Protein AF-A0A5W7ZR84-F1 (afdb_monomer_lite)

Foldseek 3Di:
DLVVLVVVVVVQLVVCVVVVHQEREAEPVSDDCVVVPDDPQVVVQDPVVCVVSVHRYHYDHPDPPPCVVVVPDDDPPCPPDPPPPD

Sequence (86 aa):
SISKQTEIREEIIDRAKHNKQDQAIIPDYYFPPVLHAGPSLDTFNSEAMSRYYGIDLKITAPGFFDYSRAFNFKPLNINAKICNNV

Structure (mmCIF, N/CA/C/O backbone):
data_AF-A0A5W7ZR84-F1
#
_entry.id   AF-A0A5W7ZR84-F1
#
loop_
_atom_site.group_PDB
_atom_site.id
_atom_site.type_symbol
_atom_site.label_atom_id
_atom_site.label_alt_id
_atom_site.label_comp_id
_atom_site.label_asym_id
_atom_site.label_entity_id
_atom_site.label_seq_id
_atom_site.pdbx_PDB_ins_code
_atom_site.Cartn_x
_atom_site.Cartn_y
_atom_site.Cartn_z
_atom_site.occupancy
_atom_site.B_iso_or_equiv
_atom_site.auth_seq_id
_atom_site.auth_comp_id
_atom_site.auth_asym_id
_atom_site.auth_atom_id
_atom_site.pdbx_PDB_model_num
ATOM 1 N N . SER A 1 1 ? 8.429 11.787 -7.917 1.00 71.06 1 SER A N 1
ATOM 2 C CA . SER A 1 1 ? 8.454 12.811 -6.850 1.00 71.06 1 SER A CA 1
ATOM 3 C C . SER A 1 1 ? 7.615 12.324 -5.676 1.00 71.06 1 SER A C 1
ATOM 5 O O . SER A 1 1 ? 6.747 11.484 -5.892 1.00 71.06 1 SER A O 1
ATOM 7 N N . ILE A 1 2 ? 7.843 12.843 -4.464 1.00 74.12 2 ILE A N 1
ATOM 8 C CA . ILE A 1 2 ? 7.040 12.502 -3.270 1.00 74.12 2 ILE A CA 1
ATOM 9 C C . ILE A 1 2 ? 5.554 12.802 -3.514 1.00 74.12 2 ILE A C 1
ATOM 11 O O . ILE A 1 2 ? 4.719 11.951 -3.246 1.00 74.12 2 ILE A O 1
ATOM 15 N N . SER A 1 3 ? 5.239 13.946 -4.140 1.00 76.25 3 SER A N 1
ATOM 16 C CA . SER A 1 3 ? 3.861 14.304 -4.525 1.00 76.25 3 SER A CA 1
ATOM 17 C C . SER A 1 3 ? 3.177 13.202 -5.335 1.00 76.25 3 SER A C 1
ATOM 19 O O . SER A 1 3 ? 2.043 12.836 -5.049 1.00 76.25 3 SER A O 1
ATOM 21 N N . LYS A 1 4 ? 3.888 12.613 -6.308 1.00 80.00 4 LYS A N 1
ATOM 22 C CA . LYS A 1 4 ? 3.313 11.569 -7.161 1.00 80.00 4 LYS A CA 1
ATOM 23 C C . LYS A 1 4 ? 3.091 10.252 -6.419 1.00 80.00 4 LYS A C 1
ATOM 25 O O . LYS A 1 4 ? 2.138 9.542 -6.708 1.00 80.00 4 LYS A O 1
ATOM 30 N N . GLN A 1 5 ? 3.966 9.923 -5.472 1.00 77.50 5 GLN A N 1
ATOM 31 C CA . GLN A 1 5 ? 3.797 8.745 -4.619 1.00 77.50 5 GLN A CA 1
ATOM 32 C C . GLN A 1 5 ? 2.610 8.916 -3.664 1.00 77.50 5 GLN A C 1
ATOM 3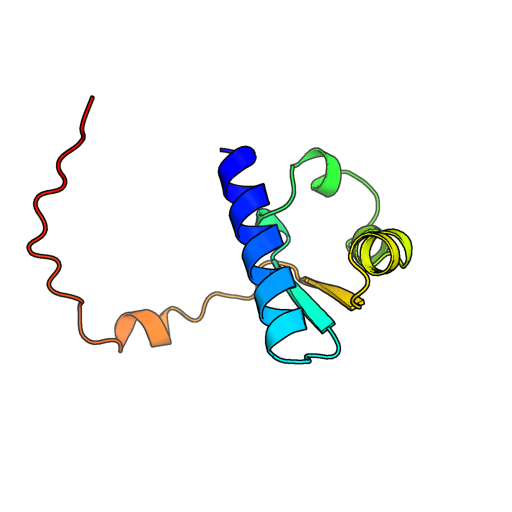4 O O . GLN A 1 5 ? 1.861 7.964 -3.467 1.00 77.50 5 GLN A O 1
ATOM 39 N N . THR A 1 6 ? 2.403 10.128 -3.136 1.00 82.62 6 THR A N 1
ATOM 40 C CA . THR A 1 6 ? 1.217 10.467 -2.340 1.00 82.62 6 THR A CA 1
ATOM 41 C C . THR A 1 6 ? -0.059 10.319 -3.164 1.00 82.62 6 THR A C 1
ATOM 43 O O . THR A 1 6 ? -0.955 9.611 -2.729 1.00 82.62 6 THR A O 1
ATOM 46 N N . GLU A 1 7 ? -0.123 10.887 -4.373 1.00 86.31 7 GLU A N 1
ATOM 47 C CA . GLU A 1 7 ? -1.291 10.733 -5.260 1.00 86.31 7 GLU A CA 1
ATOM 48 C C . GLU A 1 7 ? -1.656 9.263 -5.497 1.00 86.31 7 GLU A C 1
ATOM 50 O O . GLU A 1 7 ? -2.819 8.891 -5.389 1.00 86.31 7 GLU A O 1
ATOM 55 N N . ILE A 1 8 ? -0.663 8.415 -5.784 1.00 85.75 8 ILE A N 1
ATOM 56 C CA . ILE A 1 8 ? -0.901 6.987 -6.033 1.00 85.75 8 ILE A CA 1
ATOM 57 C C . ILE A 1 8 ? -1.406 6.284 -4.767 1.00 85.75 8 ILE A C 1
ATOM 59 O O . ILE A 1 8 ? -2.283 5.427 -4.849 1.00 85.75 8 ILE A O 1
ATOM 63 N N . ARG A 1 9 ? -0.879 6.646 -3.592 1.00 86.12 9 ARG A N 1
ATOM 64 C CA . ARG A 1 9 ? -1.342 6.102 -2.310 1.00 86.12 9 ARG A CA 1
ATOM 65 C C . ARG A 1 9 ? -2.814 6.430 -2.069 1.00 86.12 9 ARG A C 1
ATOM 67 O O . ARG A 1 9 ? -3.585 5.523 -1.770 1.00 86.12 9 ARG A O 1
ATOM 74 N N . GLU A 1 10 ? -3.187 7.697 -2.233 1.00 88.69 10 GLU A N 1
ATOM 75 C CA . GLU A 1 10 ? -4.571 8.153 -2.070 1.00 88.69 10 GLU A CA 1
ATOM 76 C C . GLU A 1 10 ? -5.497 7.452 -3.073 1.00 88.69 10 GLU A C 1
ATOM 78 O O . GLU A 1 10 ? -6.535 6.925 -2.685 1.00 88.69 10 GLU A O 1
ATOM 83 N N . GLU A 1 11 ? -5.081 7.315 -4.338 1.00 90.56 11 GLU A N 1
ATOM 84 C CA . GLU A 1 11 ? -5.875 6.622 -5.359 1.00 90.56 11 GLU A CA 1
ATOM 85 C C . GLU A 1 11 ? -6.137 5.146 -5.004 1.00 90.56 11 GLU A C 1
ATOM 87 O O . GLU A 1 11 ? -7.250 4.645 -5.187 1.00 90.56 11 GLU A O 1
ATOM 92 N N . ILE A 1 12 ? -5.129 4.435 -4.484 1.00 87.12 12 ILE A N 1
ATOM 93 C CA . ILE A 1 12 ? -5.279 3.038 -4.045 1.00 87.12 12 ILE A CA 1
ATOM 94 C C . ILE A 1 12 ? -6.301 2.94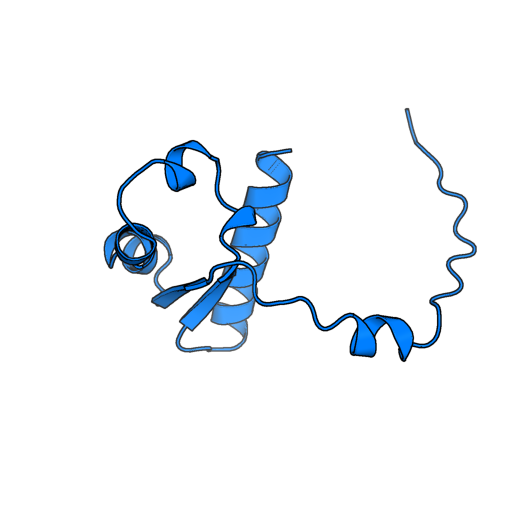6 -2.904 1.00 87.12 12 ILE A C 1
ATOM 96 O O . ILE A 1 12 ? -7.167 2.067 -2.921 1.00 87.12 12 ILE A O 1
ATOM 100 N N . ILE A 1 13 ? -6.221 3.859 -1.935 1.00 89.06 13 ILE A N 1
ATOM 101 C CA . ILE A 1 13 ? -7.106 3.900 -0.765 1.00 89.06 13 ILE A CA 1
ATOM 102 C C . ILE A 1 13 ? -8.540 4.228 -1.181 1.00 89.06 13 ILE A C 1
ATOM 104 O O . ILE A 1 13 ? -9.475 3.527 -0.789 1.00 89.06 13 ILE A O 1
ATOM 108 N N . ASP A 1 14 ? -8.725 5.252 -2.009 1.00 92.81 14 ASP A N 1
ATOM 109 C CA . ASP A 1 14 ? -10.043 5.677 -2.476 1.00 92.81 14 ASP A CA 1
ATOM 110 C C . ASP A 1 14 ? -10.717 4.592 -3.310 1.00 92.81 14 ASP A C 1
ATOM 112 O O . ASP A 1 14 ? -11.909 4.318 -3.147 1.00 92.81 14 ASP A O 1
ATOM 116 N N . ARG A 1 15 ? -9.946 3.897 -4.152 1.00 91.69 15 ARG A N 1
ATOM 117 C CA . ARG A 1 15 ? -10.442 2.750 -4.914 1.00 91.69 15 ARG A CA 1
ATOM 118 C C . ARG A 1 15 ? -10.864 1.602 -3.998 1.00 91.69 15 ARG A C 1
ATOM 120 O O . ARG A 1 15 ? -11.909 0.998 -4.242 1.00 91.69 15 ARG A O 1
ATOM 127 N N . ALA A 1 16 ? -10.095 1.307 -2.950 1.00 89.88 16 ALA A N 1
ATOM 128 C CA . ALA A 1 16 ? -10.442 0.266 -1.983 1.00 89.88 16 ALA A CA 1
ATOM 129 C C . ALA A 1 16 ? -11.748 0.592 -1.241 1.00 89.88 16 ALA A C 1
ATOM 131 O O . ALA A 1 16 ? -12.642 -0.253 -1.168 1.00 89.88 16 ALA A O 1
ATOM 132 N N . LYS A 1 17 ? -11.914 1.846 -0.800 1.00 90.69 17 LYS A N 1
ATOM 133 C CA . LYS A 1 17 ? -13.157 2.336 -0.183 1.00 90.69 17 LYS A CA 1
ATOM 134 C C . LYS A 1 17 ? -14.343 2.267 -1.139 1.00 90.69 17 LYS A C 1
ATOM 136 O O . LYS A 1 17 ? -15.406 1.775 -0.767 1.00 90.69 17 LYS A O 1
ATOM 141 N N . HIS A 1 18 ? -14.163 2.727 -2.377 1.00 93.69 18 HIS A N 1
ATOM 142 C CA . HIS A 1 18 ? -15.212 2.705 -3.397 1.00 93.69 18 HIS A CA 1
ATOM 143 C C . HIS A 1 18 ? -15.688 1.277 -3.693 1.00 93.69 18 HIS A C 1
ATOM 145 O O . HIS A 1 18 ? -16.886 1.021 -3.794 1.00 93.69 18 HIS A O 1
ATOM 151 N N . ASN A 1 19 ? -14.749 0.332 -3.749 1.00 92.62 19 ASN A N 1
ATOM 152 C CA . ASN A 1 19 ? -15.024 -1.084 -3.968 1.00 92.62 19 ASN A CA 1
ATOM 153 C C . ASN A 1 19 ? -15.496 -1.825 -2.704 1.00 92.62 19 ASN A C 1
ATOM 155 O O . ASN A 1 19 ? -15.705 -3.035 -2.773 1.00 92.62 19 ASN A O 1
ATOM 159 N N . LYS A 1 20 ? -15.664 -1.126 -1.570 1.00 90.75 20 LYS A N 1
ATOM 160 C CA . LYS A 1 20 ? -16.036 -1.699 -0.265 1.00 90.75 20 LYS A CA 1
ATOM 161 C C . LYS A 1 20 ? -15.115 -2.847 0.163 1.00 90.75 20 LYS A C 1
ATOM 163 O O . LYS A 1 20 ? -15.578 -3.859 0.678 1.00 90.75 20 LYS A O 1
ATOM 168 N N . GLN A 1 21 ? -13.820 -2.708 -0.106 1.00 89.25 21 GLN A N 1
ATOM 169 C CA . GLN A 1 21 ? -12.820 -3.650 0.381 1.00 89.25 21 GLN A CA 1
ATOM 170 C C . GLN A 1 21 ? -12.590 -3.418 1.875 1.00 89.25 21 GLN A C 1
ATOM 172 O O . GLN A 1 21 ? -12.572 -2.275 2.326 1.00 89.25 21 GLN A O 1
ATOM 177 N N . ASP A 1 22 ? -12.370 -4.497 2.625 1.00 87.06 22 ASP A N 1
ATOM 178 C CA . ASP A 1 22 ? -12.105 -4.411 4.067 1.00 87.06 22 ASP A CA 1
ATOM 179 C C . ASP A 1 22 ? -10.732 -3.786 4.370 1.00 87.06 22 ASP A C 1
ATOM 181 O O . ASP A 1 22 ?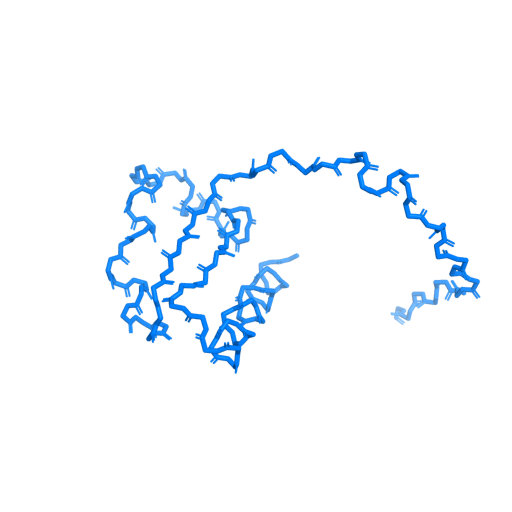 -10.539 -3.170 5.416 1.00 87.06 22 ASP A O 1
ATOM 185 N N . GLN A 1 23 ? -9.789 -3.917 3.431 1.00 87.19 23 GLN A N 1
ATOM 186 C CA . GLN A 1 23 ? -8.418 -3.426 3.549 1.00 87.19 23 GLN A CA 1
ATOM 187 C C . GLN A 1 23 ? -7.929 -2.808 2.233 1.00 87.19 23 GLN A C 1
ATOM 189 O O . GLN A 1 23 ? -8.275 -3.288 1.148 1.00 87.19 23 GLN A O 1
ATOM 194 N N . ALA A 1 24 ? -7.053 -1.807 2.320 1.00 87.00 24 ALA A N 1
ATOM 195 C CA . ALA A 1 24 ? -6.268 -1.321 1.191 1.00 87.00 24 ALA A CA 1
ATOM 196 C C . ALA A 1 24 ? -4.826 -1.839 1.292 1.00 87.00 24 ALA A C 1
ATOM 198 O O . ALA A 1 24 ? -4.144 -1.653 2.302 1.00 87.00 24 ALA A O 1
ATOM 199 N N . ILE A 1 25 ? -4.362 -2.498 0.229 1.00 85.62 25 ILE A N 1
ATOM 200 C CA . ILE A 1 25 ? -3.013 -3.067 0.150 1.00 85.62 25 ILE A CA 1
ATOM 201 C C . ILE A 1 25 ? -2.113 -2.078 -0.582 1.00 85.62 25 ILE A C 1
ATOM 203 O O . ILE A 1 25 ? -2.342 -1.792 -1.758 1.00 85.62 25 ILE A O 1
ATOM 207 N N . ILE A 1 26 ? -1.086 -1.573 0.099 1.00 83.12 26 ILE A N 1
ATOM 208 C CA . ILE A 1 26 ? -0.194 -0.544 -0.444 1.00 83.12 26 ILE A CA 1
ATOM 209 C C . ILE A 1 26 ? 1.253 -1.039 -0.395 1.00 83.12 26 ILE A C 1
ATOM 211 O O . ILE A 1 26 ? 1.726 -1.460 0.661 1.00 83.12 26 ILE A O 1
ATOM 215 N N . PRO A 1 27 ? 1.987 -0.994 -1.514 1.00 80.00 27 PRO A N 1
ATOM 216 C CA . PRO A 1 27 ? 3.416 -1.266 -1.494 1.00 80.00 27 PRO A CA 1
ATOM 217 C C . PRO A 1 27 ? 4.212 -0.210 -0.717 1.00 80.00 27 PRO A C 1
ATOM 219 O O . PRO A 1 27 ? 3.955 0.993 -0.821 1.00 80.00 27 PRO A O 1
ATOM 222 N N . ASP A 1 28 ? 5.215 -0.662 0.025 1.00 76.75 28 ASP A N 1
ATOM 223 C CA . ASP A 1 28 ? 6.079 0.164 0.870 1.00 76.75 28 ASP A CA 1
ATOM 224 C C . ASP A 1 28 ? 6.817 1.284 0.106 1.00 76.75 28 ASP A C 1
ATOM 226 O O . ASP A 1 28 ? 6.954 2.395 0.611 1.00 76.75 28 ASP A O 1
ATOM 230 N N . TYR A 1 29 ? 7.221 1.071 -1.145 1.00 77.12 29 TYR A N 1
ATOM 231 C CA . TYR A 1 29 ? 7.953 2.058 -1.948 1.00 77.12 29 TYR A CA 1
ATOM 232 C C . TYR A 1 29 ? 7.145 3.321 -2.310 1.00 77.12 29 TYR A C 1
ATOM 234 O O . TYR A 1 29 ? 7.713 4.289 -2.825 1.00 77.12 29 TYR A O 1
ATOM 242 N N . TYR A 1 30 ? 5.833 3.350 -2.044 1.00 79.50 30 TYR A N 1
ATOM 243 C CA . TYR A 1 30 ? 5.030 4.578 -2.107 1.00 79.50 30 TYR A CA 1
ATOM 244 C C . TYR A 1 30 ? 5.143 5.438 -0.841 1.00 79.50 30 TYR A C 1
ATOM 246 O O . TYR A 1 30 ? 4.552 6.519 -0.777 1.00 79.50 30 TYR A O 1
ATOM 254 N N . PHE A 1 31 ? 5.892 4.989 0.165 1.00 76.75 31 PHE A N 1
ATOM 255 C CA . PHE A 1 31 ? 6.169 5.715 1.396 1.00 76.75 31 PHE A CA 1
ATOM 256 C C . PHE A 1 31 ? 7.594 6.299 1.389 1.00 76.75 31 PHE A C 1
ATOM 258 O O . PHE A 1 31 ? 8.515 5.687 0.844 1.00 76.75 31 PHE A O 1
ATOM 265 N N . PRO A 1 32 ? 7.803 7.511 1.942 1.00 70.44 32 PRO A N 1
ATOM 266 C CA . PRO A 1 32 ? 9.125 8.134 2.011 1.00 70.44 32 PRO A CA 1
ATOM 267 C C . PRO A 1 32 ? 10.148 7.337 2.855 1.00 70.44 32 PRO A C 1
ATOM 269 O O . PRO A 1 32 ? 9.760 6.726 3.844 1.00 70.44 32 PRO A O 1
ATOM 272 N N . PRO A 1 33 ? 11.466 7.443 2.570 1.00 62.56 33 PRO A N 1
ATOM 273 C CA . PRO A 1 33 ? 12.562 6.758 3.287 1.00 62.56 33 PRO A CA 1
ATOM 274 C C . PRO A 1 33 ? 12.631 6.945 4.797 1.00 62.56 33 PRO A C 1
ATOM 276 O O . PRO A 1 33 ? 13.134 6.078 5.503 1.00 62.56 33 PRO A O 1
ATOM 279 N N . VAL A 1 34 ? 12.107 8.051 5.316 1.00 56.94 34 VAL A N 1
ATOM 280 C CA . VAL A 1 34 ? 12.030 8.281 6.767 1.00 56.94 34 VAL A CA 1
ATOM 281 C C . VAL A 1 34 ? 11.063 7.284 7.430 1.00 56.94 34 VAL A C 1
ATOM 283 O O . VAL A 1 34 ? 11.239 6.931 8.589 1.00 56.94 34 VAL A O 1
ATOM 286 N N . LEU A 1 35 ? 10.104 6.759 6.661 1.00 53.69 35 LEU A N 1
ATOM 287 C CA . LEU A 1 35 ? 9.244 5.630 7.022 1.00 53.69 35 LEU A CA 1
ATOM 288 C C . LEU A 1 35 ? 9.882 4.269 6.677 1.00 53.69 35 LEU A C 1
ATOM 290 O O . LEU A 1 35 ? 9.298 3.243 6.967 1.00 53.69 35 LEU A O 1
ATOM 294 N N . HIS A 1 36 ? 11.074 4.224 6.081 1.00 49.94 36 HIS A N 1
ATOM 295 C CA . HIS A 1 36 ? 11.810 2.975 5.814 1.00 49.94 36 HIS A CA 1
ATOM 296 C C . HIS A 1 36 ? 12.896 2.692 6.864 1.00 49.94 36 HIS A C 1
ATOM 298 O O . HIS A 1 36 ? 13.334 1.555 6.996 1.00 49.94 36 HIS A O 1
ATOM 304 N N . ALA A 1 37 ? 13.333 3.712 7.618 1.00 46.97 37 ALA A N 1
ATOM 305 C CA . ALA A 1 37 ? 14.414 3.617 8.610 1.00 46.97 37 ALA A CA 1
ATOM 306 C C . ALA A 1 37 ? 13.936 3.547 10.083 1.00 46.97 37 ALA A C 1
ATOM 308 O O . ALA A 1 37 ? 14.760 3.405 10.987 1.00 46.97 37 ALA A O 1
ATOM 309 N N . GLY A 1 38 ? 12.624 3.673 10.323 1.00 50.00 38 GLY A N 1
ATOM 310 C CA . GLY A 1 38 ? 11.955 3.462 11.620 1.00 50.00 38 GLY A CA 1
ATOM 311 C C . GLY A 1 38 ? 11.461 2.017 11.788 1.00 50.00 38 GLY A C 1
ATOM 312 O O . GLY A 1 38 ? 11.674 1.227 10.876 1.00 50.00 38 GLY A O 1
ATOM 313 N N . PRO A 1 39 ? 10.845 1.639 12.930 1.00 45.97 39 PRO A N 1
ATOM 314 C CA . PRO A 1 39 ? 10.710 0.241 13.350 1.00 45.97 39 PRO A CA 1
ATOM 315 C C . PRO A 1 39 ? 9.938 -0.583 12.312 1.00 45.97 39 PRO A C 1
ATOM 317 O O . PRO A 1 39 ? 9.208 -0.005 11.515 1.00 45.97 39 PRO A O 1
ATOM 320 N N . SER A 1 40 ? 10.143 -1.909 12.321 1.00 53.50 40 SER A N 1
ATOM 321 C CA . SER A 1 40 ? 9.687 -2.909 11.332 1.00 53.50 40 SER A CA 1
ATOM 322 C C . SER A 1 40 ? 8.341 -2.600 10.666 1.00 53.50 40 SER A C 1
ATOM 324 O O . SER A 1 40 ? 7.497 -1.936 11.254 1.00 53.50 40 SER A O 1
ATOM 326 N N . LEU A 1 41 ? 8.108 -3.139 9.462 1.00 53.91 41 LEU A N 1
ATOM 327 C CA . LEU A 1 41 ? 6.856 -3.064 8.680 1.00 53.91 41 LEU A CA 1
ATOM 328 C C . LEU A 1 41 ? 5.550 -3.064 9.527 1.00 53.91 41 LEU A C 1
ATOM 330 O O . LEU A 1 41 ? 4.572 -2.412 9.165 1.00 53.91 41 LEU A O 1
ATOM 334 N N . ASP A 1 42 ? 5.559 -3.732 10.684 1.00 51.53 42 ASP A N 1
ATOM 335 C CA . ASP A 1 42 ? 4.520 -3.738 11.726 1.00 51.53 42 ASP A CA 1
ATOM 336 C C . ASP A 1 42 ? 4.128 -2.350 12.275 1.00 51.53 42 ASP A C 1
ATOM 338 O O . ASP A 1 42 ? 2.962 -2.112 12.574 1.00 51.53 42 ASP A O 1
ATOM 342 N N . THR A 1 43 ? 5.062 -1.402 12.369 1.00 52.53 43 THR A N 1
ATOM 343 C CA . THR A 1 43 ? 4.811 -0.009 12.790 1.00 52.53 43 THR A CA 1
ATOM 344 C C . THR A 1 43 ? 3.998 0.759 11.749 1.00 52.53 43 THR A C 1
ATOM 346 O O . THR A 1 43 ? 3.300 1.721 12.074 1.00 52.53 43 THR A O 1
ATOM 349 N N . PHE A 1 44 ? 4.070 0.347 10.483 1.00 53.91 44 PHE A N 1
ATOM 350 C CA . PHE A 1 44 ? 3.358 0.990 9.381 1.00 53.91 44 PHE A CA 1
ATOM 351 C C . PHE A 1 44 ? 2.001 0.334 9.118 1.00 53.91 44 PHE A C 1
ATOM 353 O O . PHE A 1 44 ? 1.061 1.037 8.758 1.00 53.91 44 PHE A O 1
ATOM 360 N N . ASN A 1 45 ? 1.849 -0.947 9.463 1.00 58.91 45 ASN A N 1
ATOM 361 C CA . ASN A 1 45 ? 0.548 -1.583 9.720 1.00 58.91 45 ASN A CA 1
ATOM 362 C C . ASN A 1 45 ? -0.068 -1.123 11.060 1.00 58.91 45 ASN A C 1
ATOM 364 O O . ASN A 1 45 ? -0.843 -1.850 11.684 1.00 58.91 45 ASN A O 1
ATOM 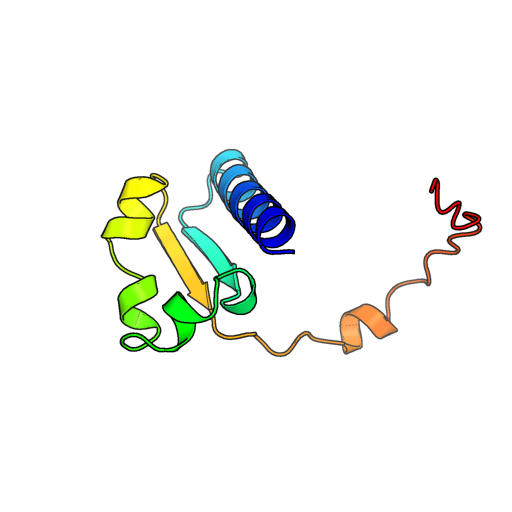368 N N . SER A 1 46 ? 0.306 0.064 11.552 1.00 61.84 46 SER A N 1
ATOM 369 C CA . SER A 1 46 ? -0.222 0.567 12.810 1.00 61.84 46 SER A CA 1
ATOM 370 C C . SER A 1 46 ? -1.666 0.999 12.650 1.00 61.84 46 SER A C 1
ATOM 372 O O . SER A 1 46 ? -2.062 1.675 11.698 1.00 61.84 46 SER A O 1
ATOM 374 N N . GLU A 1 47 ? -2.432 0.700 13.689 1.00 66.62 47 GLU A N 1
ATOM 375 C CA . GLU A 1 47 ? -3.812 1.135 13.848 1.00 66.62 47 GLU A CA 1
ATOM 376 C C . GLU A 1 47 ? -3.982 2.653 13.632 1.00 66.62 47 GLU A C 1
ATOM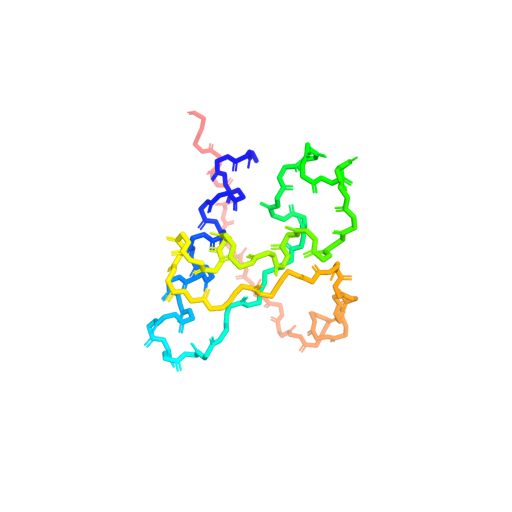 378 O O . GLU A 1 47 ? -5.035 3.107 13.200 1.00 66.62 47 GLU A O 1
ATOM 383 N N . ALA A 1 48 ? -2.940 3.456 13.876 1.00 70.81 48 ALA A N 1
ATOM 384 C CA . ALA A 1 48 ? -2.943 4.898 13.643 1.00 70.81 48 ALA A CA 1
ATOM 385 C C . ALA A 1 48 ? -3.166 5.276 12.167 1.00 70.81 48 ALA A C 1
ATOM 387 O O . ALA A 1 48 ? -3.925 6.205 11.887 1.00 70.81 48 ALA A O 1
ATOM 388 N N . MET A 1 49 ? -2.545 4.559 11.227 1.00 75.06 49 MET A N 1
ATOM 389 C CA . MET A 1 49 ? -2.726 4.803 9.793 1.00 75.06 49 MET A CA 1
ATOM 390 C C . MET A 1 49 ? -4.085 4.307 9.313 1.00 75.06 49 MET A C 1
ATOM 392 O O . MET A 1 49 ? -4.788 5.050 8.624 1.00 75.06 49 MET A O 1
ATOM 396 N N . SER A 1 50 ? -4.510 3.123 9.762 1.00 82.12 50 SER A N 1
ATOM 397 C CA . SER A 1 50 ? -5.856 2.621 9.473 1.00 82.12 50 SER A CA 1
ATOM 398 C C . SER A 1 50 ? -6.944 3.570 10.001 1.00 82.12 50 SER A C 1
ATOM 400 O O . SER A 1 50 ? -7.922 3.852 9.312 1.00 82.12 50 SER A O 1
ATOM 402 N N . ARG A 1 51 ? -6.749 4.154 11.193 1.00 80.12 51 ARG A N 1
ATOM 403 C CA . ARG A 1 51 ? -7.649 5.167 11.776 1.00 80.12 51 ARG A CA 1
ATOM 404 C C . ARG A 1 51 ? -7.643 6.485 11.003 1.00 80.12 51 ARG A C 1
ATOM 406 O O . ARG A 1 51 ? -8.713 7.047 10.798 1.00 80.12 51 ARG A O 1
ATOM 413 N N . TYR A 1 52 ? -6.477 6.978 10.576 1.00 82.94 52 TYR A N 1
ATOM 414 C CA . TYR A 1 52 ? -6.380 8.216 9.792 1.00 82.94 52 TYR A CA 1
ATOM 415 C C . TYR A 1 52 ? -7.143 8.106 8.466 1.00 82.94 52 TYR A C 1
ATOM 417 O O . TYR A 1 52 ? -7.889 9.012 8.102 1.00 82.94 52 TYR A O 1
ATOM 425 N N . TYR A 1 53 ? -7.001 6.973 7.775 1.00 81.62 53 TYR A N 1
ATOM 426 C CA . TYR A 1 53 ? -7.656 6.746 6.491 1.00 81.62 53 TYR A CA 1
ATOM 427 C C . TYR A 1 53 ? -9.064 6.148 6.603 1.00 81.62 53 TYR A C 1
ATOM 429 O O . TYR A 1 53 ? -9.802 6.182 5.619 1.00 81.62 53 TYR A O 1
ATOM 437 N N . GLY A 1 54 ? -9.468 5.634 7.767 1.00 86.19 54 GLY A N 1
ATOM 438 C CA . GLY A 1 54 ? -10.784 5.025 7.985 1.00 86.19 54 GLY A CA 1
ATOM 439 C C . GLY A 1 54 ? -10.978 3.679 7.276 1.00 86.19 54 GLY A C 1
ATOM 440 O O . GLY A 1 54 ? -12.111 3.302 6.990 1.00 86.19 54 GLY A O 1
ATOM 441 N N . ILE A 1 55 ? -9.889 2.986 6.944 1.00 86.56 55 ILE A N 1
ATOM 442 C CA . ILE A 1 55 ? -9.869 1.656 6.320 1.00 86.56 55 ILE A CA 1
ATOM 443 C C . ILE A 1 55 ? -8.630 0.915 6.812 1.00 86.56 55 ILE A C 1
ATOM 445 O O . ILE A 1 55 ? -7.617 1.557 7.085 1.00 86.56 55 ILE A O 1
ATOM 449 N N . ASP A 1 56 ? -8.689 -0.411 6.924 1.00 87.12 56 ASP A N 1
ATOM 450 C CA . ASP A 1 56 ? -7.508 -1.174 7.310 1.00 87.12 56 ASP A CA 1
ATOM 451 C C . ASP A 1 56 ? -6.407 -1.048 6.248 1.00 87.12 56 ASP A C 1
ATOM 453 O O . ASP A 1 56 ? -6.638 -1.273 5.057 1.00 87.12 56 ASP A O 1
ATOM 457 N N . LEU A 1 57 ? -5.211 -0.635 6.662 1.00 84.56 57 LEU A N 1
ATOM 458 C CA . LEU A 1 57 ? -4.075 -0.456 5.773 1.00 84.56 57 LEU A CA 1
ATOM 459 C C . LEU A 1 57 ? -3.086 -1.593 5.949 1.00 84.56 57 LEU A C 1
ATOM 461 O O . LEU A 1 57 ? -2.461 -1.745 6.995 1.00 84.56 57 LEU A O 1
ATOM 465 N N . LYS A 1 58 ? -2.890 -2.339 4.864 1.00 83.19 58 LYS A N 1
ATOM 466 C CA . LYS A 1 58 ? -1.900 -3.402 4.792 1.00 83.19 58 LYS A CA 1
ATOM 467 C C . LYS A 1 58 ? -0.743 -2.969 3.911 1.00 83.19 58 LYS A C 1
ATOM 469 O O . LYS A 1 58 ? -0.818 -3.023 2.680 1.00 83.19 58 LYS A O 1
ATOM 474 N N . ILE A 1 59 ? 0.344 -2.559 4.547 1.00 79.50 59 ILE A N 1
ATOM 475 C CA . ILE A 1 59 ? 1.581 -2.232 3.858 1.00 79.50 59 ILE A CA 1
ATOM 476 C C . ILE A 1 59 ? 2.334 -3.523 3.596 1.00 79.50 59 ILE A C 1
ATOM 478 O O . ILE A 1 59 ? 2.540 -4.356 4.480 1.00 79.50 59 ILE A O 1
ATOM 482 N N . THR A 1 60 ? 2.705 -3.708 2.339 1.00 73.69 60 THR A N 1
ATOM 483 C CA . THR A 1 60 ? 3.425 -4.895 1.888 1.00 73.69 60 THR A CA 1
ATOM 484 C C . THR A 1 60 ? 4.797 -4.478 1.398 1.00 73.69 60 THR A C 1
ATOM 486 O O . THR A 1 60 ? 4.924 -3.491 0.672 1.00 73.69 60 THR A O 1
ATOM 489 N N . ALA A 1 61 ? 5.818 -5.246 1.786 1.00 66.62 61 ALA A N 1
ATOM 490 C CA . ALA A 1 61 ? 7.100 -5.226 1.091 1.00 66.62 61 ALA A CA 1
ATOM 491 C C . ALA A 1 61 ? 6.842 -5.430 -0.413 1.00 66.62 61 ALA A C 1
ATOM 493 O O . ALA A 1 61 ? 5.816 -6.036 -0.755 1.00 66.62 61 ALA A O 1
ATOM 494 N N . PRO A 1 62 ? 7.726 -4.965 -1.314 1.00 61.47 62 PRO A N 1
ATOM 495 C CA . PRO A 1 62 ? 7.491 -5.083 -2.737 1.00 61.47 62 PRO A CA 1
ATOM 496 C C . PRO A 1 62 ? 7.340 -6.567 -3.058 1.00 61.47 62 PRO A C 1
ATOM 498 O O . PRO A 1 62 ? 8.306 -7.331 -3.051 1.00 61.47 62 PRO A O 1
ATOM 501 N N . GLY A 1 63 ? 6.097 -6.992 -3.285 1.00 59.06 63 GLY A N 1
ATOM 502 C CA . GLY A 1 63 ? 5.826 -8.311 -3.817 1.00 59.06 63 GLY A CA 1
ATOM 503 C C . GLY A 1 63 ? 6.557 -8.394 -5.145 1.00 59.06 63 GLY A C 1
ATOM 504 O O . GLY A 1 63 ? 6.550 -7.423 -5.905 1.00 59.06 63 GLY A O 1
ATOM 505 N N . PHE A 1 64 ? 7.220 -9.520 -5.409 1.00 55.47 64 PHE A N 1
ATOM 506 C CA . PHE A 1 64 ? 7.815 -9.780 -6.714 1.00 55.47 64 PHE A CA 1
AT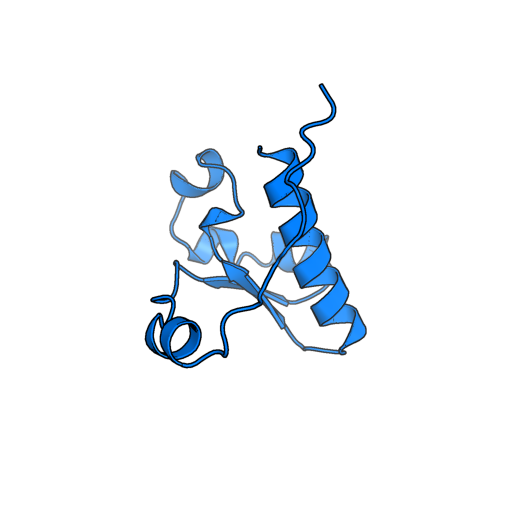OM 507 C C . PHE A 1 64 ? 6.783 -9.435 -7.787 1.00 55.47 64 PHE A C 1
ATOM 509 O O . PHE A 1 64 ? 5.743 -10.088 -7.891 1.00 55.47 64 PHE A O 1
ATOM 516 N N . PHE A 1 65 ? 7.039 -8.366 -8.542 1.00 57.47 65 PHE A N 1
ATOM 517 C CA . PHE A 1 65 ? 6.190 -8.030 -9.666 1.00 57.47 65 PHE A CA 1
ATOM 518 C C . PHE A 1 65 ? 6.311 -9.189 -10.649 1.00 57.47 65 PHE A C 1
ATOM 520 O O . PHE A 1 65 ? 7.405 -9.492 -11.128 1.00 57.47 65 PHE A O 1
ATOM 527 N N . ASP A 1 66 ? 5.206 -9.889 -10.890 1.00 59.34 66 ASP A N 1
ATOM 528 C CA . ASP A 1 66 ? 5.187 -11.022 -11.803 1.00 59.34 66 ASP A CA 1
ATOM 529 C C . ASP A 1 66 ? 5.314 -10.513 -13.245 1.00 59.34 66 ASP A C 1
ATOM 531 O O . ASP A 1 66 ? 4.328 -10.275 -13.950 1.00 59.34 66 ASP A O 1
ATOM 535 N N . TYR A 1 67 ? 6.560 -10.323 -13.684 1.00 59.19 67 TYR A N 1
ATOM 536 C CA . TYR A 1 67 ? 6.894 -9.876 -15.034 1.00 59.19 67 TYR A CA 1
ATOM 537 C C . TYR A 1 67 ? 6.391 -10.843 -16.114 1.00 59.19 67 TYR A C 1
ATOM 539 O O . TYR A 1 67 ? 6.265 -10.428 -17.266 1.00 59.19 67 TYR A O 1
ATOM 547 N N . SER A 1 68 ? 6.036 -12.091 -15.772 1.00 63.25 68 SER A N 1
ATOM 548 C CA . SER A 1 68 ? 5.419 -13.014 -16.731 1.00 63.25 68 SER A CA 1
ATOM 549 C C . SER A 1 68 ? 4.060 -12.497 -17.214 1.00 63.25 68 SER A C 1
ATOM 551 O O . SER A 1 68 ? 3.711 -12.674 -18.381 1.00 63.25 68 SER A O 1
ATOM 553 N N . ARG A 1 69 ? 3.318 -11.761 -16.374 1.00 61.66 69 ARG A N 1
ATOM 554 C CA . ARG A 1 69 ? 2.083 -11.088 -16.796 1.00 61.66 69 ARG A CA 1
ATOM 555 C C . ARG A 1 69 ? 2.381 -9.988 -17.801 1.00 61.66 69 ARG A C 1
ATOM 557 O O . ARG A 1 69 ? 1.768 -9.971 -18.861 1.00 61.66 69 ARG A O 1
ATOM 564 N N . ALA A 1 70 ? 3.344 -9.115 -17.508 1.00 62.50 70 ALA A N 1
ATOM 565 C CA . ALA A 1 70 ? 3.730 -8.030 -18.412 1.00 62.50 70 ALA A CA 1
ATOM 566 C C . ALA A 1 70 ? 4.240 -8.548 -19.767 1.00 62.50 70 ALA A C 1
ATOM 568 O O . ALA A 1 70 ? 3.932 -7.957 -20.797 1.00 62.50 70 ALA A O 1
ATOM 569 N N . PHE A 1 71 ? 4.954 -9.676 -19.773 1.00 62.03 71 PHE A N 1
ATOM 570 C CA . PHE A 1 71 ? 5.454 -10.308 -20.994 1.00 62.03 71 PHE A CA 1
ATOM 571 C C . PHE A 1 71 ? 4.336 -10.889 -21.877 1.00 62.03 71 PHE A C 1
ATOM 573 O O . PHE A 1 71 ? 4.450 -10.891 -23.098 1.00 62.03 71 PHE A O 1
ATOM 580 N N . ASN A 1 72 ? 3.243 -11.358 -21.267 1.00 66.69 72 ASN A N 1
ATOM 581 C CA . ASN A 1 72 ? 2.108 -11.958 -21.973 1.00 66.69 72 ASN A CA 1
ATOM 582 C C . ASN A 1 72 ? 1.010 -10.951 -22.361 1.00 66.69 72 ASN A C 1
ATOM 584 O O . ASN A 1 72 ? 0.069 -11.310 -23.074 1.00 66.69 72 ASN A O 1
ATOM 588 N N . PHE A 1 73 ? 1.090 -9.697 -21.907 1.00 65.38 73 PHE A N 1
ATOM 589 C CA . PHE A 1 73 ? 0.166 -8.660 -22.358 1.00 65.38 73 PHE A CA 1
ATOM 590 C C . PHE A 1 73 ? 0.467 -8.283 -23.809 1.00 65.38 73 PHE A C 1
ATOM 592 O O . PHE A 1 73 ? 1.621 -8.096 -24.193 1.00 65.38 73 PHE A O 1
ATOM 599 N N . LYS A 1 74 ? -0.585 -8.120 -24.626 1.00 69.12 74 LYS A N 1
ATOM 600 C CA . LYS A 1 74 ? -0.419 -7.522 -25.955 1.00 69.12 74 LYS A CA 1
ATOM 601 C C . LYS A 1 74 ? 0.253 -6.157 -25.779 1.00 69.12 74 LYS A C 1
ATOM 603 O O . LYS A 1 74 ? -0.265 -5.354 -24.997 1.00 69.12 74 LYS A O 1
ATOM 608 N N . PRO A 1 75 ? 1.358 -5.877 -26.490 1.00 63.97 75 PRO A N 1
ATOM 609 C CA . PRO A 1 75 ? 1.992 -4.576 -26.419 1.00 63.97 75 PRO A CA 1
ATOM 610 C C . PRO A 1 75 ? 0.956 -3.514 -26.780 1.00 63.97 75 PRO A C 1
ATOM 612 O O . PRO A 1 75 ? 0.327 -3.565 -27.841 1.00 63.97 75 PRO A O 1
ATOM 615 N N . LEU A 1 76 ? 0.752 -2.564 -25.870 1.00 67.12 76 LEU A N 1
ATOM 616 C CA . LEU A 1 76 ? 0.042 -1.338 -26.189 1.00 67.12 76 LEU A CA 1
ATOM 617 C C . LEU A 1 76 ? 0.885 -0.625 -27.248 1.00 67.12 76 LEU A C 1
ATOM 619 O O . LEU A 1 76 ? 1.958 -0.110 -26.947 1.00 67.12 76 LEU A O 1
ATOM 623 N N . ASN A 1 77 ? 0.418 -0.625 -28.498 1.00 56.50 77 ASN A N 1
ATOM 624 C CA . ASN A 1 77 ? 0.985 0.200 -29.561 1.00 56.50 77 ASN A CA 1
ATOM 625 C C . ASN A 1 77 ? 0.646 1.659 -29.255 1.00 56.50 77 ASN A C 1
ATOM 627 O O . ASN A 1 77 ? -0.291 2.234 -29.811 1.00 56.50 77 ASN A O 1
ATOM 631 N N . ILE A 1 78 ? 1.391 2.255 -28.327 1.00 56.66 78 ILE A N 1
ATOM 632 C CA . ILE A 1 78 ? 1.302 3.679 -28.049 1.00 56.66 78 ILE A CA 1
ATOM 633 C C . ILE A 1 78 ? 2.057 4.381 -29.174 1.00 56.66 78 ILE A C 1
ATOM 635 O O . ILE A 1 78 ? 3.219 4.742 -29.046 1.00 56.66 78 ILE A O 1
ATOM 639 N N . ASN A 1 79 ? 1.380 4.597 -30.300 1.00 53.56 79 ASN A N 1
ATOM 640 C CA . ASN A 1 79 ? 1.831 5.551 -31.311 1.00 53.56 79 ASN A CA 1
ATOM 641 C C . ASN A 1 79 ? 1.520 6.990 -30.846 1.00 53.56 79 ASN A C 1
ATOM 643 O O . ASN A 1 79 ? 1.055 7.833 -31.609 1.00 53.56 79 ASN A O 1
ATOM 647 N N . ALA A 1 80 ? 1.703 7.254 -29.550 1.00 55.62 80 ALA A N 1
ATOM 648 C CA . ALA A 1 80 ? 1.609 8.579 -28.979 1.00 55.62 80 ALA A CA 1
ATOM 649 C C . ALA A 1 80 ? 3.016 9.162 -29.027 1.00 55.62 80 ALA A C 1
ATOM 651 O O . ALA A 1 80 ? 3.908 8.720 -28.303 1.00 55.62 80 ALA A O 1
ATOM 652 N N . LYS A 1 81 ? 3.223 10.152 -29.900 1.00 55.06 81 LYS A N 1
ATOM 653 C CA . LYS A 1 81 ? 4.361 11.062 -29.769 1.00 55.06 81 LYS A CA 1
ATOM 654 C C . LYS A 1 81 ? 4.399 11.523 -28.312 1.00 55.06 81 LYS A C 1
ATOM 656 O O . LYS A 1 81 ? 3.441 12.135 -27.843 1.00 55.06 81 LYS A O 1
ATOM 661 N N . ILE A 1 82 ? 5.482 11.211 -27.606 1.00 54.03 82 ILE A N 1
ATOM 662 C CA . ILE A 1 82 ? 5.748 11.775 -26.285 1.00 54.03 82 ILE A CA 1
ATOM 663 C C . ILE A 1 82 ? 6.039 13.257 -26.523 1.00 54.03 82 ILE A C 1
ATOM 665 O O . ILE A 1 82 ? 7.166 13.648 -26.817 1.00 54.03 82 ILE A O 1
ATOM 669 N N . CYS A 1 83 ? 4.998 14.082 -26.497 1.00 49.62 83 CYS A N 1
ATOM 670 C CA . CYS A 1 83 ? 5.154 15.524 -26.481 1.00 49.62 83 CYS A CA 1
ATOM 671 C C . CYS A 1 83 ? 5.516 15.907 -25.047 1.00 49.62 83 CYS A C 1
ATOM 673 O O . CYS A 1 83 ? 4.643 16.008 -24.187 1.00 49.62 83 CYS A O 1
ATOM 675 N N . ASN A 1 84 ? 6.810 16.083 -24.780 1.00 46.44 84 ASN A N 1
ATOM 676 C CA . ASN A 1 84 ? 7.238 16.832 -23.606 1.00 46.44 84 ASN A CA 1
ATOM 677 C C . ASN A 1 84 ? 6.834 18.291 -23.841 1.00 46.44 84 ASN A C 1
ATOM 679 O O . ASN A 1 84 ? 7.513 19.000 -24.581 1.00 46.44 84 ASN A O 1
ATOM 683 N N . ASN A 1 85 ? 5.719 18.724 -23.254 1.00 45.81 85 ASN A N 1
ATOM 684 C CA . ASN A 1 85 ? 5.464 20.151 -23.092 1.00 45.81 85 ASN A CA 1
ATOM 685 C C . ASN A 1 85 ? 6.411 20.647 -21.993 1.00 45.81 85 ASN A C 1
ATOM 687 O O . ASN A 1 85 ? 6.182 20.366 -20.815 1.00 45.81 85 ASN A O 1
ATOM 691 N N . VAL A 1 86 ? 7.501 21.293 -22.416 1.00 41.75 86 VAL A N 1
ATOM 692 C CA . VAL A 1 86 ? 8.381 22.113 -21.569 1.00 41.75 86 VAL A CA 1
ATOM 693 C C . VAL A 1 86 ? 7.758 23.492 -21.420 1.00 41.75 86 VAL A C 1
ATOM 695 O O . VAL A 1 86 ? 7.283 24.014 -22.454 1.00 41.75 86 VAL A O 1
#

Organism: NCBI:txid611

pLDDT: mean 70.75, std 14.69, range [41.75, 93.69]

Secondary structure (DSSP, 8-state):
-HHHHHHHHHHHHHHHHHTT-SEEEEEGGGS-GGGTSSS-GGGTS-HHHHHHHTSEEEEE------HHHHHHSPP-----------

Radius of gyration: 16.34 Å; chains: 1; bounding box: 30×35×45 Å